Protein AF-A0A832TGM6-F1 (afdb_monomer_lite)

Structure (mmCIF, N/CA/C/O backbone):
data_AF-A0A832TGM6-F1
#
_entry.id   AF-A0A832TGM6-F1
#
loop_
_atom_site.group_PDB
_atom_site.id
_atom_site.type_symbol
_atom_site.label_atom_id
_atom_site.label_alt_id
_atom_site.label_comp_id
_atom_site.label_asym_id
_atom_site.label_entity_id
_atom_site.label_seq_id
_atom_site.pdbx_PDB_ins_code
_atom_site.Cartn_x
_atom_site.Cartn_y
_atom_site.Cartn_z
_atom_site.occupancy
_atom_site.B_iso_or_equiv
_atom_site.auth_seq_id
_atom_site.auth_comp_id
_atom_site.auth_asym_id
_atom_site.auth_atom_id
_atom_site.pdbx_PDB_model_num
ATOM 1 N N . MET A 1 1 ? 15.252 3.067 -2.294 1.00 64.44 1 MET A N 1
ATOM 2 C CA . MET A 1 1 ? 13.831 2.672 -2.180 1.00 64.44 1 MET A CA 1
ATOM 3 C C . MET A 1 1 ? 13.298 2.571 -3.597 1.00 64.44 1 MET A C 1
ATOM 5 O O . MET A 1 1 ? 13.737 3.367 -4.411 1.00 64.44 1 MET A O 1
ATOM 9 N N . ASN A 1 2 ? 12.491 1.560 -3.920 1.00 81.50 2 ASN A N 1
ATOM 10 C CA . ASN A 1 2 ? 12.010 1.352 -5.288 1.00 81.50 2 ASN A CA 1
ATOM 11 C C . ASN A 1 2 ? 11.030 2.477 -5.665 1.00 81.50 2 ASN A C 1
ATOM 13 O O . ASN A 1 2 ? 10.029 2.651 -4.970 1.00 81.50 2 ASN A O 1
ATOM 17 N N . ASP A 1 3 ? 11.323 3.231 -6.728 1.00 91.81 3 ASP A N 1
ATOM 18 C CA . ASP A 1 3 ? 10.530 4.391 -7.165 1.00 91.81 3 ASP A CA 1
ATOM 19 C C . ASP A 1 3 ? 9.051 4.039 -7.380 1.00 91.81 3 ASP A C 1
ATOM 21 O O . ASP A 1 3 ? 8.172 4.837 -7.053 1.00 91.81 3 ASP A O 1
ATOM 25 N N . ALA A 1 4 ? 8.764 2.808 -7.813 1.00 94.88 4 ALA A N 1
ATOM 26 C CA . ALA A 1 4 ? 7.403 2.313 -7.977 1.00 94.88 4 ALA A CA 1
ATOM 27 C C . ALA A 1 4 ? 6.624 2.276 -6.647 1.00 94.88 4 ALA A C 1
ATOM 29 O O . ALA A 1 4 ? 5.464 2.678 -6.594 1.00 94.88 4 ALA A O 1
ATOM 30 N N . ILE A 1 5 ? 7.266 1.869 -5.545 1.00 95.94 5 ILE A N 1
ATOM 31 C CA . ILE A 1 5 ? 6.643 1.829 -4.210 1.00 95.94 5 ILE A CA 1
ATOM 32 C C . ILE A 1 5 ? 6.389 3.237 -3.680 1.00 95.94 5 ILE A C 1
ATOM 34 O O . ILE A 1 5 ? 5.356 3.479 -3.060 1.00 95.94 5 ILE A O 1
ATOM 38 N N . ILE A 1 6 ? 7.290 4.179 -3.961 1.00 95.88 6 ILE A N 1
ATOM 39 C CA . ILE A 1 6 ? 7.110 5.589 -3.592 1.00 95.88 6 ILE A CA 1
ATOM 40 C C . ILE A 1 6 ? 5.908 6.174 -4.333 1.00 95.88 6 ILE A C 1
ATOM 42 O O . ILE A 1 6 ? 5.059 6.820 -3.717 1.00 95.88 6 ILE A O 1
ATOM 46 N N . ALA A 1 7 ? 5.814 5.921 -5.640 1.00 96.94 7 ALA A N 1
ATOM 47 C CA . ALA A 1 7 ? 4.699 6.368 -6.464 1.00 96.94 7 ALA A CA 1
ATOM 48 C C . ALA A 1 7 ? 3.368 5.770 -5.982 1.00 96.94 7 ALA A C 1
ATOM 50 O O . ALA A 1 7 ? 2.402 6.506 -5.773 1.00 96.94 7 ALA A O 1
ATOM 51 N N . GLY A 1 8 ? 3.343 4.462 -5.703 1.00 97.62 8 GLY A N 1
ATOM 52 C CA . GLY A 1 8 ? 2.183 3.775 -5.139 1.00 97.62 8 GLY A CA 1
ATOM 53 C C . GLY A 1 8 ? 1.763 4.326 -3.773 1.00 97.62 8 GLY A C 1
ATOM 54 O O . GLY A 1 8 ? 0.590 4.636 -3.571 1.00 97.62 8 GLY A O 1
ATOM 55 N N . ALA A 1 9 ? 2.710 4.525 -2.849 1.00 97.56 9 ALA A N 1
ATOM 56 C CA . ALA A 1 9 ? 2.438 5.093 -1.526 1.00 97.56 9 ALA A CA 1
ATOM 57 C C . ALA A 1 9 ? 1.882 6.520 -1.620 1.00 97.56 9 ALA A C 1
ATOM 59 O O . ALA A 1 9 ? 0.906 6.858 -0.947 1.00 97.56 9 ALA A O 1
ATOM 60 N N . LYS A 1 10 ? 2.463 7.347 -2.498 1.00 97.69 10 LYS A N 1
ATOM 61 C CA . LYS A 1 10 ? 1.983 8.706 -2.751 1.00 97.69 10 LYS A CA 1
ATOM 62 C C . LYS A 1 10 ? 0.561 8.688 -3.305 1.00 97.69 10 LYS A C 1
ATOM 64 O O . LYS A 1 10 ? -0.308 9.357 -2.749 1.00 97.69 10 LYS A O 1
ATOM 69 N N . LYS A 1 11 ? 0.297 7.880 -4.337 1.00 98.25 11 LYS A N 1
ATOM 70 C CA . LYS A 1 11 ? -1.048 7.732 -4.910 1.00 98.25 11 LYS A CA 1
ATOM 71 C C . LYS A 1 11 ? -2.056 7.279 -3.861 1.00 98.25 11 LYS A C 1
ATOM 73 O O . LYS A 1 11 ? -3.142 7.840 -3.782 1.00 98.25 11 LYS A O 1
ATO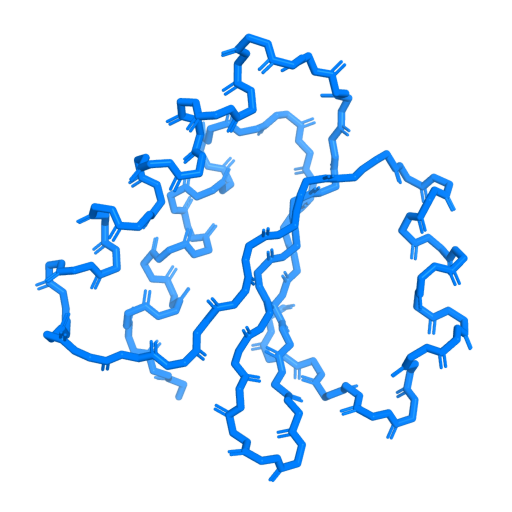M 78 N N . LEU A 1 12 ? -1.688 6.310 -3.027 1.00 97.88 12 LEU A N 1
ATOM 79 C CA . LEU A 1 12 ? -2.550 5.837 -1.951 1.00 97.88 12 LEU A CA 1
ATOM 80 C C . LEU A 1 12 ? -2.876 6.963 -0.962 1.00 97.88 12 LEU A C 1
ATOM 82 O O . LEU A 1 12 ? -4.038 7.125 -0.603 1.00 97.88 12 LEU A O 1
ATOM 86 N N . SER A 1 13 ? -1.889 7.783 -0.586 1.00 97.44 13 SER A N 1
ATOM 87 C CA . SER A 1 13 ? -2.094 8.913 0.331 1.00 97.44 13 SER A CA 1
ATOM 88 C C . SER A 1 13 ? -3.003 10.011 -0.237 1.00 97.44 13 SER A C 1
ATOM 90 O O . SER A 1 13 ? -3.693 10.677 0.523 1.00 97.44 13 SER A O 1
ATOM 92 N N . GLU A 1 14 ? -3.052 10.173 -1.564 1.00 97.38 14 GLU A N 1
ATOM 93 C CA . GLU A 1 14 ? -3.977 11.092 -2.245 1.00 97.38 14 GLU A CA 1
ATOM 94 C C . GLU A 1 14 ? -5.424 10.566 -2.257 1.00 97.38 14 GLU A C 1
ATOM 96 O O . GLU A 1 14 ? -6.368 11.347 -2.371 1.00 97.38 14 GLU A O 1
ATOM 101 N N . LEU A 1 15 ? -5.603 9.243 -2.183 1.00 96.31 15 LEU A N 1
ATOM 102 C CA . LEU A 1 15 ? -6.892 8.566 -2.353 1.00 96.31 15 LEU A CA 1
ATOM 103 C C . LEU A 1 15 ? -7.617 8.267 -1.038 1.00 96.31 15 LEU A C 1
ATOM 105 O O . LEU A 1 15 ? -8.807 7.949 -1.069 1.00 96.31 15 LEU A O 1
ATOM 109 N N . ILE A 1 16 ? -6.921 8.338 0.097 1.00 95.75 16 ILE A N 1
ATOM 110 C CA . ILE A 1 16 ? -7.483 8.023 1.411 1.00 95.75 16 ILE A CA 1
ATOM 111 C C . ILE A 1 16 ? -7.430 9.233 2.335 1.00 95.75 16 ILE A C 1
ATOM 113 O O . ILE A 1 16 ? -6.488 10.020 2.309 1.00 95.75 16 ILE A O 1
ATOM 117 N N . ASN A 1 17 ? -8.412 9.336 3.227 1.00 93.62 17 ASN A N 1
ATOM 118 C CA . ASN A 1 17 ? -8.339 10.251 4.359 1.00 93.62 17 ASN A CA 1
ATOM 119 C C . ASN A 1 17 ? -7.728 9.495 5.545 1.00 93.62 17 ASN A C 1
ATOM 121 O O . ASN A 1 17 ? -8.445 8.908 6.358 1.00 93.62 17 ASN A O 1
ATOM 125 N N . GLY A 1 18 ? -6.400 9.392 5.577 1.00 93.88 18 GLY A N 1
ATOM 126 C CA . GLY A 1 18 ? -5.716 8.511 6.519 1.00 93.88 18 GLY A CA 1
ATOM 127 C C . GLY A 1 18 ? -4.196 8.572 6.451 1.00 93.88 18 GLY A C 1
ATOM 128 O O . GLY A 1 18 ? -3.611 9.507 5.907 1.00 93.88 18 GLY A O 1
ATOM 129 N N . THR A 1 19 ? -3.550 7.564 7.032 1.00 96.44 19 THR A N 1
ATOM 130 C CA . THR A 1 19 ? -2.088 7.421 7.024 1.00 96.44 19 THR A CA 1
ATOM 131 C C . THR A 1 19 ? -1.686 6.291 6.091 1.00 96.44 19 THR A C 1
ATOM 133 O O . THR A 1 19 ? -2.338 5.252 6.066 1.00 96.44 19 THR A O 1
ATOM 136 N N . VAL A 1 20 ? -0.601 6.484 5.347 1.00 97.56 20 VAL A N 1
ATOM 137 C CA . VAL A 1 20 ? 0.026 5.425 4.555 1.00 97.56 20 VAL A CA 1
ATOM 138 C C . VAL A 1 20 ? 1.344 5.052 5.199 1.00 97.56 20 VAL A C 1
ATOM 140 O O . VAL A 1 20 ? 2.141 5.927 5.531 1.00 97.56 20 VAL A O 1
ATOM 143 N N . GLU A 1 21 ? 1.571 3.757 5.347 1.00 96.81 21 GLU A N 1
ATOM 144 C CA . GLU A 1 21 ? 2.854 3.206 5.759 1.00 96.81 21 GLU A CA 1
ATOM 145 C C . GLU A 1 21 ? 3.318 2.178 4.733 1.00 96.81 21 GLU A C 1
ATOM 147 O O . GLU A 1 21 ? 2.501 1.499 4.102 1.00 96.81 21 GLU A O 1
ATOM 152 N N . ALA A 1 22 ? 4.632 2.065 4.556 1.00 96.19 22 ALA A N 1
ATOM 153 C CA . ALA A 1 22 ? 5.204 1.077 3.658 1.00 96.19 22 ALA A CA 1
ATOM 154 C C . ALA A 1 22 ? 6.241 0.223 4.377 1.00 96.19 22 ALA A C 1
ATOM 156 O O . ALA A 1 22 ? 7.082 0.721 5.132 1.00 96.19 22 ALA A O 1
ATOM 157 N N . TYR A 1 23 ? 6.202 -1.070 4.085 1.00 96.12 23 TYR A N 1
ATOM 158 C CA . TYR A 1 23 ? 7.076 -2.073 4.667 1.00 96.12 23 TYR A CA 1
ATOM 159 C C . TYR A 1 23 ? 7.679 -2.965 3.589 1.00 96.12 23 TYR A C 1
ATOM 161 O O . TYR A 1 23 ? 7.168 -3.052 2.472 1.00 96.12 23 TYR A O 1
ATOM 169 N N . VAL A 1 24 ? 8.765 -3.638 3.946 1.00 95.88 24 VAL A N 1
ATOM 170 C CA . VAL A 1 24 ? 9.361 -4.722 3.170 1.00 95.88 24 VAL A CA 1
ATOM 171 C C . VAL A 1 24 ? 9.660 -5.892 4.105 1.00 95.88 24 VAL A C 1
ATOM 173 O O . VAL A 1 24 ? 10.085 -5.662 5.243 1.00 95.88 24 VAL A O 1
ATOM 176 N N . ASP A 1 25 ? 9.403 -7.117 3.656 1.00 95.00 25 ASP A N 1
ATOM 177 C CA . ASP A 1 25 ? 9.821 -8.327 4.369 1.00 95.00 25 ASP A CA 1
ATOM 178 C C . ASP A 1 25 ? 11.235 -8.783 3.967 1.00 95.00 25 ASP A C 1
ATOM 180 O O . ASP A 1 25 ? 11.905 -8.156 3.141 1.00 95.00 25 ASP A O 1
ATOM 184 N N . GLU A 1 26 ? 11.723 -9.848 4.604 1.00 93.62 26 GLU A N 1
ATOM 185 C CA . GLU A 1 26 ? 13.058 -10.407 4.350 1.00 93.62 26 GLU A CA 1
ATOM 186 C C . GLU A 1 26 ? 13.214 -10.959 2.923 1.00 93.62 26 GLU A C 1
ATOM 188 O O . GLU A 1 26 ? 14.320 -10.935 2.381 1.00 93.62 26 GLU A O 1
ATOM 193 N N . ASP A 1 27 ? 12.109 -11.367 2.292 1.00 93.50 27 ASP A N 1
ATOM 194 C CA . ASP A 1 27 ? 12.068 -11.884 0.920 1.00 93.50 27 ASP A CA 1
ATOM 195 C C . ASP A 1 27 ? 12.002 -10.761 -0.134 1.00 93.50 27 ASP A C 1
ATOM 197 O O . ASP A 1 27 ? 12.035 -11.016 -1.341 1.00 93.50 27 ASP A O 1
ATOM 201 N N . GLY A 1 28 ? 11.927 -9.499 0.300 1.00 91.38 28 GLY A N 1
ATOM 202 C CA . GLY A 1 28 ? 11.838 -8.340 -0.585 1.00 91.38 28 GLY A CA 1
ATOM 203 C C . GLY A 1 28 ? 10.424 -8.051 -1.095 1.00 91.38 28 GLY A C 1
ATOM 204 O O . GLY A 1 28 ? 10.271 -7.261 -2.031 1.00 91.38 28 GLY A O 1
ATOM 205 N N . SER A 1 29 ? 9.392 -8.650 -0.497 1.00 94.81 29 SER A N 1
ATOM 206 C CA . SER A 1 29 ? 7.993 -8.329 -0.786 1.00 94.81 29 SER A CA 1
ATOM 207 C C . SER A 1 29 ? 7.610 -7.022 -0.103 1.00 94.81 29 SER A C 1
ATOM 209 O O . SER A 1 29 ? 7.845 -6.825 1.091 1.00 94.81 29 SER A O 1
ATOM 211 N N . TYR A 1 30 ? 6.999 -6.115 -0.857 1.00 96.06 30 TYR A N 1
ATOM 212 C CA . TYR A 1 30 ? 6.549 -4.829 -0.34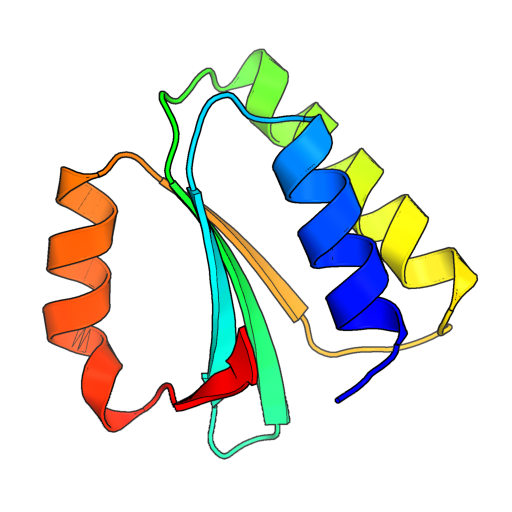5 1.00 96.06 30 TYR A CA 1
ATOM 213 C C . TYR A 1 30 ? 5.118 -4.896 0.178 1.00 96.06 30 TYR A C 1
ATOM 215 O O . TYR A 1 30 ? 4.253 -5.539 -0.413 1.00 96.06 30 TYR A O 1
ATOM 223 N N . TYR A 1 31 ? 4.842 -4.143 1.238 1.00 96.94 31 TYR A N 1
ATOM 224 C CA . TYR A 1 31 ? 3.503 -3.975 1.792 1.00 96.94 31 TYR A CA 1
ATOM 225 C C . TYR A 1 31 ? 3.181 -2.487 1.861 1.00 96.94 31 TYR A C 1
ATOM 227 O O . TYR A 1 31 ? 3.847 -1.742 2.578 1.00 96.94 31 TYR A O 1
ATOM 235 N N . LEU A 1 32 ? 2.164 -2.057 1.117 1.00 97.06 32 LEU A N 1
ATOM 236 C CA . LEU A 1 32 ? 1.605 -0.708 1.181 1.00 97.06 32 LEU A CA 1
ATOM 237 C C . LEU A 1 32 ? 0.327 -0.747 2.012 1.00 97.06 32 LEU A C 1
ATOM 239 O O . LEU A 1 32 ? -0.652 -1.378 1.618 1.00 97.06 32 LEU A O 1
ATOM 243 N N . ILE A 1 33 ? 0.335 -0.082 3.163 1.00 97.44 33 ILE A N 1
ATOM 244 C CA . ILE A 1 33 ? -0.760 -0.134 4.131 1.00 97.44 33 ILE A CA 1
ATOM 245 C C . ILE A 1 33 ? -1.420 1.239 4.228 1.00 97.44 33 ILE A C 1
ATOM 247 O O . ILE A 1 33 ? -0.818 2.192 4.717 1.00 97.44 33 ILE A O 1
ATOM 251 N N . GLY A 1 34 ? -2.671 1.329 3.779 1.00 97.31 34 GLY A N 1
ATOM 252 C CA . GLY A 1 34 ? -3.543 2.483 3.972 1.00 97.31 34 GLY A CA 1
ATOM 253 C C . GLY A 1 34 ? -4.393 2.313 5.229 1.00 97.31 34 GLY A C 1
ATOM 254 O O . GLY A 1 34 ? -5.234 1.417 5.306 1.00 97.31 34 GLY A O 1
ATOM 255 N N . ILE A 1 35 ? -4.180 3.186 6.208 1.00 96.81 35 ILE A N 1
ATOM 256 C CA . ILE A 1 35 ? -4.888 3.206 7.487 1.00 96.81 35 ILE A CA 1
ATOM 257 C C . ILE A 1 35 ? -6.002 4.248 7.393 1.00 96.81 35 ILE A C 1
ATOM 259 O O . ILE A 1 35 ? -5.753 5.444 7.556 1.00 96.81 35 ILE A O 1
ATOM 263 N N . THR A 1 36 ? -7.218 3.803 7.089 1.00 95.25 36 THR A N 1
ATOM 264 C CA . THR A 1 36 ? -8.374 4.671 6.814 1.00 95.25 36 THR A CA 1
ATOM 265 C C . THR A 1 36 ? -9.689 3.948 7.120 1.00 95.25 36 THR A C 1
ATOM 267 O O . THR A 1 36 ? -9.691 2.740 7.370 1.00 95.25 36 THR A O 1
ATOM 270 N N . ASP A 1 37 ? -10.798 4.684 7.114 1.00 92.00 37 ASP A N 1
ATOM 271 C CA . ASP A 1 37 ? -12.135 4.107 7.261 1.00 92.00 37 ASP A CA 1
ATOM 272 C C . ASP A 1 37 ? -12.485 3.284 6.015 1.00 92.00 37 ASP A C 1
ATOM 274 O O . ASP A 1 37 ? -12.213 3.692 4.882 1.00 92.00 37 ASP A O 1
ATOM 278 N N . MET A 1 38 ? -13.069 2.101 6.211 1.00 84.12 38 MET A N 1
ATOM 279 C CA . MET A 1 38 ? -13.285 1.158 5.116 1.00 84.12 38 MET A CA 1
ATOM 280 C C . MET A 1 38 ? -14.672 1.300 4.485 1.00 84.12 38 MET A C 1
ATOM 282 O O . MET A 1 38 ? -15.693 1.164 5.153 1.00 84.12 38 MET A O 1
ATOM 286 N N . ASP A 1 39 ? -14.698 1.442 3.160 1.00 85.00 39 ASP A N 1
ATOM 287 C CA . ASP A 1 39 ? -15.890 1.247 2.333 1.00 85.00 39 ASP A CA 1
ATOM 288 C C . ASP A 1 39 ? -15.561 0.270 1.200 1.00 85.00 39 ASP A C 1
ATOM 290 O O . ASP A 1 39 ? -14.740 0.555 0.327 1.00 85.00 39 ASP A O 1
ATOM 294 N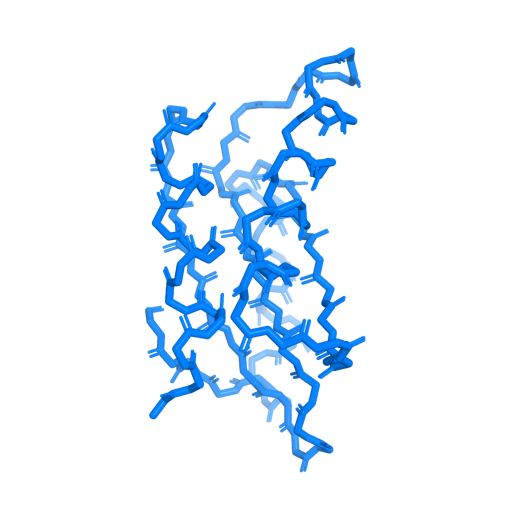 N . CYS A 1 40 ? -16.214 -0.894 1.185 1.00 77.50 40 CYS A N 1
ATOM 295 C CA . CYS A 1 40 ? -15.902 -1.974 0.246 1.00 77.50 40 CYS A CA 1
ATOM 296 C C . CYS A 1 40 ? -15.996 -1.541 -1.226 1.00 77.50 40 CYS A C 1
ATOM 298 O O . CYS A 1 40 ? -15.211 -2.011 -2.051 1.00 77.50 40 CYS A O 1
ATOM 300 N N . ARG A 1 41 ? -16.933 -0.642 -1.565 1.00 82.00 41 ARG A N 1
ATOM 301 C CA . ARG A 1 41 ? -17.092 -0.143 -2.939 1.00 82.00 41 ARG A CA 1
ATOM 302 C C . ARG A 1 41 ? -15.897 0.715 -3.355 1.00 82.00 41 ARG A C 1
ATOM 304 O O . ARG A 1 41 ? -15.415 0.595 -4.480 1.00 82.00 41 ARG A O 1
ATOM 311 N N . THR A 1 42 ? -15.418 1.562 -2.454 1.00 86.88 42 THR A N 1
ATOM 312 C CA . THR A 1 42 ? -14.299 2.472 -2.705 1.00 86.88 42 THR A CA 1
ATOM 313 C C . THR A 1 42 ? -12.947 1.753 -2.641 1.00 86.88 42 THR A C 1
ATOM 315 O O . THR A 1 42 ? -12.071 2.031 -3.460 1.00 86.88 42 THR A O 1
ATOM 318 N N . ASN A 1 43 ? -12.800 0.752 -1.768 1.00 90.81 43 ASN A N 1
ATOM 319 C CA . ASN A 1 43 ? -11.554 0.009 -1.556 1.00 90.81 43 ASN A CA 1
ATOM 320 C C . ASN A 1 43 ? -11.004 -0.637 -2.836 1.00 90.81 43 ASN A C 1
ATOM 322 O O . ASN A 1 43 ? -9.827 -0.467 -3.154 1.00 90.81 43 ASN A O 1
ATOM 326 N N . ALA A 1 44 ? -11.849 -1.333 -3.604 1.00 91.06 44 ALA A N 1
ATOM 327 C CA . ALA A 1 44 ? -11.420 -1.977 -4.848 1.00 91.06 44 ALA A CA 1
ATOM 328 C C . ALA A 1 44 ? -10.870 -0.952 -5.856 1.00 91.06 44 ALA A C 1
ATOM 330 O O . ALA A 1 44 ? -9.811 -1.153 -6.447 1.00 91.06 44 ALA A O 1
ATOM 331 N N . ARG A 1 45 ? -11.550 0.195 -5.987 1.00 94.00 45 ARG A N 1
ATOM 332 C CA . ARG A 1 45 ? -11.141 1.282 -6.882 1.00 94.00 45 ARG A CA 1
ATOM 333 C C . ARG A 1 45 ? -9.829 1.937 -6.438 1.00 94.00 45 ARG A C 1
ATOM 335 O O . ARG A 1 45 ? -9.045 2.356 -7.289 1.00 94.00 45 ARG A O 1
ATOM 342 N N . ILE A 1 46 ? -9.592 2.064 -5.133 1.00 95.94 46 ILE A N 1
ATOM 343 C CA . ILE A 1 46 ? -8.322 2.578 -4.601 1.00 95.94 46 ILE A CA 1
ATOM 344 C C . ILE A 1 46 ? -7.180 1.636 -4.986 1.00 95.94 46 ILE A C 1
ATOM 346 O O . ILE A 1 46 ? -6.201 2.089 -5.571 1.00 95.94 46 ILE A O 1
ATOM 350 N N . ILE A 1 47 ? -7.325 0.335 -4.713 1.00 95.62 47 ILE A N 1
ATOM 351 C CA . ILE A 1 47 ? -6.277 -0.663 -4.974 1.00 95.62 47 ILE A CA 1
ATOM 352 C C . ILE A 1 47 ? -5.894 -0.677 -6.458 1.00 95.62 47 ILE A C 1
ATOM 354 O O . ILE A 1 47 ? -4.707 -0.610 -6.770 1.00 95.62 47 ILE A O 1
ATOM 358 N N . THR A 1 48 ? -6.874 -0.689 -7.368 1.00 95.62 48 THR A N 1
ATOM 359 C CA . THR A 1 48 ? -6.603 -0.632 -8.814 1.00 95.62 48 THR A CA 1
ATOM 360 C C . THR A 1 48 ? -5.811 0.618 -9.195 1.00 95.62 48 THR A C 1
ATOM 362 O O . THR A 1 48 ? -4.780 0.501 -9.843 1.00 95.62 48 THR A O 1
ATOM 365 N N . GLN A 1 49 ? -6.223 1.804 -8.733 1.00 97.44 49 GLN A N 1
ATOM 366 C CA . GLN A 1 49 ? -5.520 3.052 -9.061 1.00 97.44 49 GLN A CA 1
ATOM 367 C C . GLN A 1 49 ? -4.087 3.100 -8.515 1.00 97.44 49 GLN A C 1
ATOM 369 O O . GLN A 1 49 ? -3.214 3.704 -9.133 1.00 97.44 49 GLN A O 1
ATOM 374 N N . VAL A 1 50 ? -3.836 2.489 -7.355 1.00 97.94 50 VAL A N 1
ATOM 375 C CA . VAL A 1 50 ? -2.484 2.392 -6.793 1.00 97.94 50 VAL A CA 1
ATOM 376 C C . VAL A 1 50 ? -1.618 1.452 -7.630 1.00 97.94 50 VAL A C 1
ATOM 378 O O . VAL A 1 50 ? -0.484 1.807 -7.939 1.00 97.94 50 VAL A O 1
ATOM 381 N N . LEU A 1 51 ? -2.142 0.291 -8.036 1.00 96.44 51 LEU A N 1
ATOM 382 C CA . LEU A 1 51 ? -1.424 -0.632 -8.921 1.00 96.44 51 LEU A CA 1
ATOM 383 C C . LEU A 1 51 ? -1.131 0.006 -10.283 1.00 96.44 51 LEU A C 1
ATOM 385 O O . LEU A 1 51 ? 0.003 -0.069 -10.743 1.00 96.44 51 LEU A O 1
ATOM 389 N N . ASP A 1 52 ? -2.101 0.705 -10.878 1.00 96.94 52 ASP A N 1
ATOM 390 C CA . ASP A 1 52 ? -1.914 1.442 -12.134 1.00 96.94 52 ASP A CA 1
ATOM 391 C C . ASP A 1 52 ? -0.788 2.479 -12.030 1.00 96.94 52 ASP A C 1
ATOM 393 O O . ASP A 1 52 ? -0.046 2.691 -12.988 1.00 96.94 52 ASP A O 1
ATOM 397 N N . GLU A 1 53 ? -0.637 3.133 -10.873 1.00 97.75 53 GLU A N 1
ATOM 398 C CA . GLU A 1 53 ?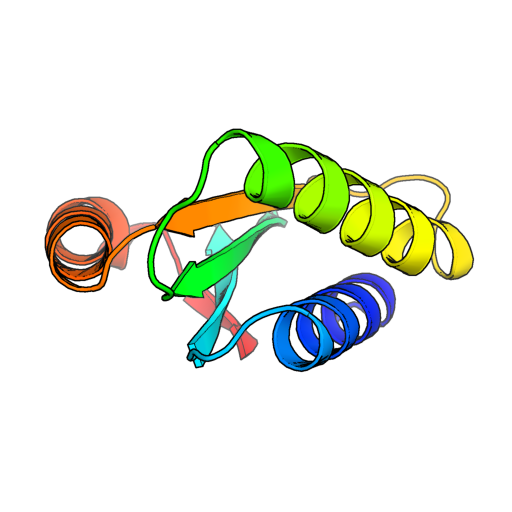 0.474 4.056 -10.649 1.00 97.75 53 GLU A CA 1
ATOM 399 C C . GLU A 1 53 ? 1.810 3.315 -10.550 1.00 97.75 53 GLU A C 1
ATOM 401 O O . GLU A 1 53 ? 2.773 3.715 -11.196 1.00 97.75 53 GLU A O 1
ATOM 406 N N . ILE A 1 54 ? 1.866 2.213 -9.797 1.00 96.75 54 ILE A N 1
ATOM 407 C CA . ILE A 1 54 ? 3.066 1.372 -9.663 1.00 96.75 54 ILE A CA 1
ATOM 408 C C . ILE A 1 54 ? 3.533 0.870 -11.039 1.00 96.75 54 ILE A C 1
ATOM 410 O O . ILE A 1 54 ? 4.727 0.945 -11.343 1.00 96.75 54 ILE A O 1
ATOM 414 N N . TYR A 1 55 ? 2.603 0.434 -11.896 1.00 94.69 55 TYR A N 1
ATOM 415 C CA . TYR A 1 55 ? 2.896 -0.084 -13.237 1.00 94.69 55 TYR A CA 1
ATOM 416 C C . TYR A 1 55 ? 3.547 0.934 -14.178 1.00 94.69 55 TYR A C 1
ATOM 418 O O . TYR A 1 55 ? 4.233 0.547 -15.118 1.00 94.69 55 TYR A O 1
ATOM 426 N N . LYS A 1 56 ? 3.410 2.241 -13.926 1.00 96.69 56 LYS A N 1
ATOM 427 C CA . LYS A 1 56 ? 4.114 3.266 -14.720 1.00 96.69 56 LYS A CA 1
ATOM 428 C C . LYS A 1 56 ? 5.628 3.253 -14.504 1.00 96.69 56 LYS A C 1
ATOM 430 O O . LYS A 1 56 ? 6.355 3.842 -15.299 1.00 96.69 56 LYS A O 1
ATOM 435 N N . HIS A 1 57 ? 6.093 2.630 -13.421 1.00 96.00 57 HIS A N 1
ATOM 436 C CA . HIS A 1 57 ? 7.492 2.649 -12.996 1.00 96.00 57 HIS A CA 1
ATOM 437 C C . HIS A 1 57 ? 8.174 1.277 -13.073 1.00 96.00 57 HIS A C 1
ATOM 439 O O . HIS A 1 57 ? 9.400 1.215 -13.010 1.00 96.00 57 HIS A O 1
ATOM 445 N N . THR A 1 58 ? 7.416 0.182 -13.184 1.00 94.00 58 THR A N 1
ATOM 446 C CA . THR A 1 58 ? 7.954 -1.181 -13.306 1.00 94.00 58 THR A CA 1
ATOM 447 C C . THR A 1 58 ? 6.923 -2.136 -13.906 1.00 94.00 58 THR A C 1
ATOM 449 O O . THR A 1 58 ? 5.741 -2.054 -13.582 1.00 94.00 58 THR A O 1
ATOM 452 N N . ASP A 1 59 ? 7.380 -3.097 -14.712 1.00 89.81 59 ASP A N 1
ATOM 453 C CA . ASP A 1 59 ? 6.532 -4.171 -15.252 1.00 89.81 59 ASP A CA 1
ATOM 454 C C . ASP A 1 59 ? 6.287 -5.301 -14.236 1.00 89.81 59 ASP A C 1
ATOM 456 O O . ASP A 1 59 ? 5.373 -6.110 -14.394 1.00 89.81 59 ASP A O 1
ATOM 460 N N . SER A 1 60 ? 7.118 -5.392 -13.192 1.00 89.75 60 SER A N 1
ATOM 461 C CA . SER A 1 60 ? 7.044 -6.463 -12.198 1.00 89.75 60 SER A CA 1
ATOM 462 C C . SER A 1 60 ? 7.505 -5.993 -10.825 1.00 89.75 60 SER A C 1
ATOM 464 O O . SER A 1 60 ? 8.551 -5.353 -10.680 1.00 89.75 60 SER A O 1
ATOM 466 N N . ILE A 1 61 ? 6.713 -6.314 -9.803 1.00 92.00 61 ILE A N 1
ATOM 467 C CA . ILE A 1 61 ? 7.045 -6.087 -8.399 1.00 92.00 61 ILE A CA 1
ATOM 468 C C . ILE A 1 61 ? 6.209 -7.007 -7.508 1.00 92.00 61 ILE A C 1
ATOM 470 O O . ILE A 1 61 ? 5.032 -7.243 -7.779 1.00 92.00 61 ILE A O 1
ATOM 474 N N . ASN A 1 62 ? 6.806 -7.512 -6.429 1.00 94.31 62 ASN A N 1
ATOM 475 C CA . ASN A 1 62 ? 6.072 -8.238 -5.400 1.00 94.31 62 ASN A CA 1
ATOM 476 C C . ASN A 1 62 ? 5.522 -7.231 -4.381 1.00 94.31 62 ASN A C 1
ATOM 478 O O . ASN A 1 62 ? 6.273 -6.724 -3.547 1.00 94.31 62 ASN A O 1
ATOM 482 N N . VAL A 1 63 ? 4.241 -6.878 -4.502 1.00 95.44 63 VAL A N 1
ATOM 483 C CA . VAL A 1 63 ? 3.588 -5.886 -3.640 1.00 95.44 63 VAL A CA 1
ATOM 484 C C . VAL A 1 63 ? 2.221 -6.369 -3.168 1.00 95.44 63 VAL A C 1
ATOM 486 O O . VAL A 1 63 ? 1.402 -6.842 -3.952 1.00 95.44 63 VAL A O 1
ATOM 489 N N . THR A 1 64 ? 1.959 -6.192 -1.879 1.00 96.62 64 THR A N 1
ATOM 490 C CA . THR A 1 64 ? 0.646 -6.369 -1.260 1.00 96.62 64 THR A CA 1
ATOM 491 C C . THR A 1 64 ? 0.118 -5.009 -0.819 1.00 96.62 64 THR A C 1
ATOM 493 O O . THR A 1 64 ? 0.804 -4.267 -0.118 1.00 96.62 64 THR A O 1
ATOM 496 N N . ILE A 1 65 ? -1.111 -4.671 -1.209 1.00 97.00 65 ILE A N 1
ATOM 497 C CA . ILE A 1 65 ? -1.784 -3.441 -0.775 1.00 97.00 65 ILE A CA 1
ATOM 498 C C . ILE A 1 65 ? -2.869 -3.821 0.228 1.00 97.00 65 ILE A C 1
ATOM 500 O O . ILE A 1 65 ? -3.748 -4.624 -0.080 1.00 97.00 65 ILE A O 1
ATOM 504 N N . LEU A 1 66 ? -2.816 -3.233 1.420 1.00 96.00 66 LEU A N 1
ATOM 505 C CA . LEU A 1 66 ? -3.792 -3.452 2.481 1.00 96.00 66 LEU A CA 1
ATOM 506 C C . LEU A 1 66 ? -4.489 -2.135 2.817 1.00 96.00 66 LEU A C 1
ATOM 508 O O . LEU A 1 66 ? -3.835 -1.126 3.062 1.00 96.00 66 LEU A O 1
ATOM 512 N N . LEU A 1 67 ? -5.817 -2.163 2.877 1.00 96.31 67 LEU A N 1
ATOM 513 C CA . LEU A 1 67 ? -6.627 -1.094 3.457 1.00 96.31 67 LEU A CA 1
ATOM 514 C C . LEU A 1 67 ? -7.212 -1.618 4.759 1.00 96.31 67 LEU A C 1
ATOM 516 O O . LEU A 1 67 ? -7.795 -2.702 4.778 1.00 96.31 67 LEU A O 1
ATOM 520 N N . MET A 1 68 ? -7.014 -0.888 5.849 1.00 95.19 68 MET A N 1
ATOM 521 C CA . MET A 1 68 ? -7.434 -1.351 7.165 1.00 95.19 68 MET A CA 1
ATOM 522 C C . MET A 1 68 ? -7.757 -0.202 8.107 1.00 95.19 68 MET A C 1
ATOM 524 O O . MET A 1 68 ? -7.106 0.840 8.104 1.00 95.19 68 MET A O 1
ATOM 528 N N . GLU A 1 69 ? -8.729 -0.432 8.982 1.00 95.44 69 GLU A N 1
ATOM 529 C CA . GLU A 1 69 ? -9.008 0.487 10.077 1.00 95.44 69 GLU A CA 1
ATOM 530 C C . GLU A 1 69 ? -7.869 0.492 11.103 1.00 95.44 69 GLU A C 1
ATOM 532 O O . GLU A 1 69 ? -7.147 -0.493 11.296 1.00 95.44 69 GLU A O 1
ATOM 537 N N . LYS A 1 70 ? -7.757 1.592 11.852 1.00 95.00 70 LYS A N 1
ATOM 538 C CA . LYS A 1 70 ? -6.685 1.817 12.834 1.00 95.00 70 LYS A CA 1
ATOM 539 C C . LYS A 1 70 ? -6.513 0.683 13.853 1.00 95.00 70 LYS A C 1
ATOM 541 O O . LYS A 1 70 ? -5.386 0.376 14.236 1.00 95.00 70 LYS A O 1
ATOM 546 N N . ASN A 1 71 ? -7.602 0.073 14.320 1.00 95.44 71 ASN A N 1
ATOM 547 C CA . ASN A 1 71 ? -7.527 -1.023 15.294 1.00 95.44 71 ASN A CA 1
ATOM 548 C C . ASN A 1 71 ? -7.024 -2.323 14.657 1.00 95.44 71 ASN A C 1
ATOM 550 O O . ASN A 1 71 ? -6.165 -2.986 15.235 1.00 95.44 71 ASN A O 1
ATOM 554 N N . ALA A 1 72 ? -7.492 -2.642 13.447 1.00 95.81 72 ALA A N 1
ATOM 555 C CA . ALA A 1 72 ? -7.001 -3.785 12.683 1.00 95.81 72 ALA A CA 1
ATOM 556 C C . ALA A 1 72 ? -5.507 -3.632 12.361 1.00 95.81 72 ALA A C 1
ATOM 558 O O . ALA A 1 72 ? -4.750 -4.589 12.520 1.00 95.81 72 ALA A O 1
ATOM 559 N N . TYR A 1 73 ? -5.068 -2.416 12.022 1.00 96.31 73 TYR A N 1
ATOM 560 C CA . TYR A 1 73 ? -3.658 -2.097 11.809 1.00 96.31 73 TYR A CA 1
ATOM 561 C C . TYR A 1 73 ? -2.786 -2.377 13.029 1.00 96.31 73 TYR A C 1
ATOM 563 O O . TYR A 1 73 ? -1.772 -3.064 12.915 1.00 96.31 73 TYR A O 1
ATOM 571 N N . LYS A 1 74 ? -3.195 -1.918 14.216 1.00 96.25 74 LYS A N 1
ATOM 572 C CA . LYS 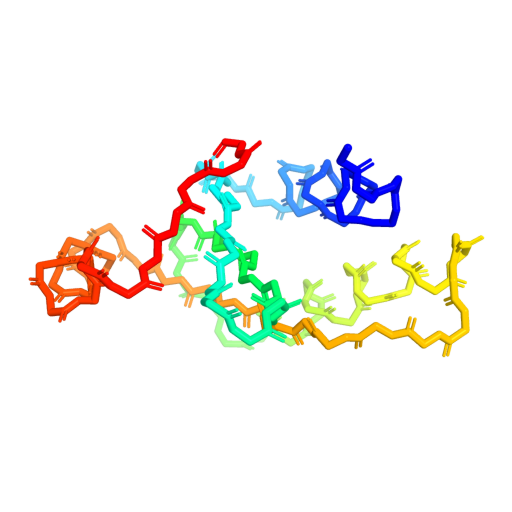A 1 74 ? -2.447 -2.193 15.451 1.00 96.25 74 LYS A CA 1
ATOM 573 C C . LYS A 1 74 ? -2.276 -3.693 15.682 1.00 96.25 74 LYS A C 1
ATOM 575 O O . LYS A 1 74 ? -1.154 -4.154 15.872 1.00 96.25 74 LYS A O 1
ATOM 580 N N . SER A 1 75 ? -3.365 -4.458 15.596 1.00 96.81 75 SER A N 1
ATOM 581 C CA . SER A 1 75 ? -3.318 -5.913 15.776 1.00 96.81 75 SER A CA 1
ATOM 582 C C . SER A 1 75 ? -2.504 -6.621 14.691 1.00 96.81 75 SER A C 1
ATOM 584 O O . SER A 1 75 ? -1.855 -7.629 14.970 1.00 96.81 75 SER A O 1
ATOM 586 N N . TYR A 1 76 ? -2.524 -6.116 13.456 1.00 95.81 76 TYR A N 1
ATOM 587 C CA . TYR A 1 76 ? -1.683 -6.622 12.376 1.00 95.81 76 TYR A CA 1
ATOM 588 C C . TYR A 1 76 ? -0.199 -6.390 12.686 1.00 95.81 76 TYR A C 1
ATOM 590 O O . TYR A 1 76 ? 0.592 -7.330 12.618 1.00 95.81 76 TYR A O 1
ATOM 598 N N . MET A 1 77 ? 0.182 -5.181 13.102 1.00 95.56 77 MET A N 1
ATOM 599 C CA . MET A 1 77 ? 1.577 -4.866 13.411 1.00 95.56 77 MET A CA 1
ATOM 600 C C . MET A 1 77 ? 2.095 -5.606 14.642 1.00 95.56 77 MET A C 1
ATOM 602 O O . MET A 1 77 ? 3.233 -6.061 14.634 1.00 95.56 77 MET A O 1
ATOM 606 N N . GLU A 1 78 ? 1.279 -5.814 15.674 1.00 95.81 78 GLU A N 1
ATOM 607 C CA . GLU A 1 78 ? 1.674 -6.621 16.837 1.00 95.81 78 GLU A CA 1
ATOM 608 C C . GLU A 1 78 ? 2.117 -8.038 16.449 1.00 95.81 78 G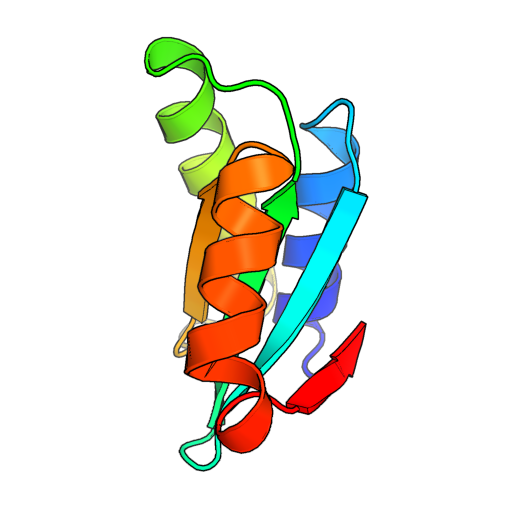LU A C 1
ATOM 610 O O . GLU A 1 78 ? 3.085 -8.552 17.013 1.00 95.81 78 GLU A O 1
ATOM 615 N N . LYS A 1 79 ? 1.445 -8.639 15.460 1.00 95.12 79 LYS A N 1
ATOM 616 C CA . LYS A 1 79 ? 1.742 -9.991 14.967 1.00 95.12 79 LYS A CA 1
ATOM 617 C C . LYS A 1 79 ? 2.915 -10.034 13.992 1.00 95.12 79 LYS A C 1
ATOM 619 O O . LYS A 1 79 ? 3.627 -11.029 13.964 1.00 95.12 79 LYS A O 1
ATOM 624 N N . ASN A 1 80 ? 3.108 -8.977 13.202 1.00 94.00 80 ASN A N 1
ATOM 625 C CA . ASN A 1 80 ? 4.023 -8.995 12.056 1.00 94.00 80 ASN A CA 1
ATOM 626 C C . ASN A 1 80 ? 5.269 -8.108 12.222 1.00 94.00 80 ASN A C 1
ATOM 628 O O . ASN A 1 80 ? 6.143 -8.130 11.361 1.00 94.00 80 ASN A O 1
ATOM 632 N N . LYS A 1 81 ? 5.404 -7.351 13.323 1.00 89.56 81 LYS A N 1
ATOM 633 C CA . LYS A 1 81 ? 6.509 -6.387 13.528 1.00 89.56 81 LYS A CA 1
ATOM 634 C C . LYS A 1 81 ? 7.914 -6.966 13.351 1.00 89.56 81 LYS A C 1
ATOM 636 O O . LYS A 1 81 ? 8.824 -6.222 13.019 1.00 89.56 81 LYS A O 1
ATOM 641 N N . SER A 1 82 ? 8.111 -8.254 13.636 1.00 90.62 82 SER A N 1
ATOM 642 C CA . SER A 1 82 ? 9.421 -8.902 13.524 1.00 90.62 82 SER A CA 1
ATOM 643 C C . SER A 1 82 ? 9.780 -9.268 12.088 1.00 90.62 82 SER A C 1
ATOM 645 O O . SER A 1 82 ? 10.957 -9.421 11.803 1.00 90.62 82 SER A O 1
ATOM 647 N N . ALA A 1 83 ? 8.784 -9.405 11.210 1.00 91.62 83 ALA A N 1
ATOM 648 C CA . ALA A 1 83 ? 8.964 -9.785 9.811 1.00 91.62 83 ALA A CA 1
ATOM 649 C C . ALA A 1 83 ? 8.947 -8.582 8.856 1.00 91.62 83 ALA A C 1
ATOM 651 O O . ALA A 1 83 ? 9.335 -8.713 7.702 1.00 91.62 83 ALA A O 1
ATOM 652 N N . LEU A 1 84 ? 8.488 -7.413 9.317 1.00 94.50 84 LEU A N 1
ATOM 653 C CA . LEU A 1 84 ? 8.304 -6.228 8.484 1.00 94.50 84 LEU A CA 1
ATOM 654 C C . LEU A 1 84 ? 9.261 -5.109 8.885 1.00 94.50 84 LEU A C 1
ATOM 656 O O . LEU A 1 84 ? 9.209 -4.581 9.997 1.00 94.50 84 LEU A O 1
ATOM 660 N N . LYS A 1 85 ? 10.087 -4.671 7.935 1.00 93.75 85 LYS A N 1
ATOM 661 C CA . LYS A 1 85 ? 10.929 -3.486 8.082 1.00 93.75 85 LYS A CA 1
ATOM 662 C C . LYS A 1 85 ? 10.254 -2.287 7.434 1.00 93.75 85 LYS A C 1
ATOM 664 O O . LYS A 1 85 ? 9.935 -2.314 6.248 1.00 93.75 85 LYS A O 1
ATOM 669 N N . ARG A 1 86 ? 10.068 -1.214 8.203 1.00 91.62 86 ARG A N 1
ATOM 670 C CA . ARG A 1 86 ? 9.483 0.030 7.694 1.00 91.62 86 ARG A CA 1
ATOM 671 C C . ARG A 1 86 ? 10.414 0.694 6.680 1.00 91.62 86 ARG A C 1
ATOM 673 O O . ARG A 1 86 ? 11.615 0.821 6.928 1.00 91.62 86 ARG A O 1
ATOM 680 N N . VAL A 1 87 ? 9.847 1.126 5.558 1.00 90.44 87 VAL A N 1
ATOM 681 C CA . VAL A 1 87 ? 10.551 1.849 4.488 1.00 90.44 87 VAL A CA 1
ATOM 682 C C . VAL A 1 87 ? 9.961 3.236 4.215 1.00 90.44 87 VAL A C 1
ATOM 684 O O . VAL A 1 87 ? 10.622 4.030 3.551 1.00 90.44 87 VAL A O 1
ATOM 687 N N . LEU A 1 88 ? 8.772 3.546 4.755 1.00 80.25 88 LEU A N 1
ATOM 688 C CA . LEU A 1 88 ? 8.089 4.845 4.649 1.00 80.25 88 LEU A CA 1
ATOM 689 C C . LEU A 1 88 ? 7.209 5.081 5.884 1.00 80.25 88 LEU A C 1
ATOM 691 O O . LEU A 1 88 ? 6.553 4.112 6.322 1.00 80.25 88 LEU A O 1
#

Organism: NCBI:txid111955

pLDDT: mean 93.82, std 5.18, range [64.44, 98.25]

Secondary structure (DSSP, 8-state):
--HHHHHHHHHHHHHSSSEEEEEE-TT--EEEEEES---HHHHHHHHHHHHHHHHTT-S---EEEEEE-HHHHHHHHHHHTTT-EE--

Sequence (88 aa):
MNDAIIAGAKKLSELINGTVEAYVDEDGSYYLIGITDMDCRTNARIITQVLDEIYKHTDSINVTILLMEKNAYKSYMEKNKSALKRVL

Foldseek 3Di:
DQVLVVQLLVLLPVLAPADWWWWAFPVGAIEIEGAHDDDPVSVVVSVVRSVVRSCVRDVDGRYDYYYYHPVVVVVVCVVCVVGIDTDD

Radius of gyration: 12.34 Å; chains: 1; bounding box: 31×23×32 Å